Protein AF-A0A533XT95-F1 (afdb_monomer_lite)

Secondary structure (DSSP, 8-state):
-------------------------PPPPPHHHHHHHHHHHHHH-TT-HHHHHHHHHHHHHTT-HHHHHHHHHHHHHHHHHHHHHHHHHHHHHHHHHHHHHHHTT-HHHHHHHHHHHHHH-TT--

pLDDT: mean 85.01, std 20.84, range [40.75, 98.75]

Sequence (125 aa):
MDKDIPEIQPDIETKVSDESPEQTAEAPLSLDDEIVEIKKLLEADPEDFQAQCRLGEVYFAKGMLDEAYTNVLKAIEIAEGLRAQMAESLAMYYANLGTILATQSKLDEAMQQFRRALSINPRDV

Foldseek 3Di:
DDDDDDDDDDDDPPPDPPPPPPPCPPDPDDLVVLLVVLVVVCVVPVLPLVSLQVNLVSCVVVVVNVSNVVSNVSSVVSVVVVVLVVLLVQLVVLQVVLVVCVVVVVNVSSVVSNVVSCVSPVPPD

Radius of gyration: 32.18 Å; chains: 1; bounding box: 44×59×108 Å

Structure (mmCIF, N/CA/C/O backbone):
data_AF-A0A533XT95-F1
#
_entry.id   AF-A0A533XT95-F1
#
loop_
_atom_site.group_PDB
_atom_site.id
_atom_site.type_symbol
_atom_site.label_atom_id
_atom_site.label_alt_id
_atom_site.label_comp_id
_atom_site.label_asym_id
_atom_site.label_entity_id
_atom_site.label_seq_id
_atom_site.pdbx_PDB_ins_code
_atom_site.Cartn_x
_atom_site.Cartn_y
_atom_site.Cartn_z
_atom_site.occupancy
_atom_site.B_iso_or_equiv
_atom_site.auth_seq_id
_atom_site.auth_comp_id
_atom_site.auth_asym_id
_atom_site.auth_atom_id
_atom_site.pdbx_PDB_model_num
ATOM 1 N N . MET A 1 1 ? 17.299 -49.902 79.881 1.00 41.41 1 MET A N 1
ATOM 2 C CA . MET A 1 1 ? 18.148 -48.797 80.355 1.00 41.41 1 MET A CA 1
ATOM 3 C C . MET A 1 1 ? 18.195 -47.777 79.242 1.00 41.41 1 MET A C 1
ATOM 5 O O . MET A 1 1 ? 18.643 -48.099 78.156 1.00 41.41 1 MET A O 1
ATOM 9 N N . ASP A 1 2 ? 17.550 -46.654 79.527 1.00 43.69 2 ASP A N 1
ATOM 10 C CA . ASP A 1 2 ? 17.750 -45.297 79.020 1.00 43.69 2 ASP A CA 1
ATOM 11 C C . ASP A 1 2 ? 19.003 -44.972 78.181 1.00 43.69 2 ASP A C 1
ATOM 13 O O . ASP A 1 2 ? 20.104 -45.358 78.567 1.00 43.69 2 ASP A O 1
ATOM 17 N N . LYS A 1 3 ? 18.757 -44.066 77.208 1.00 46.19 3 LYS A N 1
ATOM 18 C CA . LYS A 1 3 ? 19.604 -42.945 76.720 1.00 46.19 3 LYS A CA 1
ATOM 19 C C . LYS A 1 3 ? 20.752 -43.344 75.767 1.00 46.19 3 LYS A C 1
ATOM 21 O O . LYS A 1 3 ? 21.451 -44.309 76.021 1.00 46.19 3 LYS A O 1
ATOM 26 N N . ASP A 1 4 ? 20.944 -42.749 74.585 1.00 45.53 4 ASP A N 1
ATOM 27 C CA . ASP A 1 4 ? 20.872 -41.334 74.194 1.00 45.53 4 ASP A CA 1
ATOM 28 C C . ASP A 1 4 ? 20.514 -41.133 72.698 1.00 45.53 4 ASP A C 1
ATOM 30 O O . ASP A 1 4 ? 20.872 -41.937 71.839 1.00 45.53 4 ASP A O 1
ATOM 34 N N . ILE A 1 5 ? 19.842 -40.014 72.408 1.00 44.66 5 ILE A N 1
ATOM 35 C CA . ILE A 1 5 ? 19.726 -39.333 71.098 1.00 44.66 5 ILE A CA 1
ATOM 36 C C . ILE A 1 5 ? 20.774 -38.200 71.118 1.00 44.66 5 ILE A C 1
ATOM 38 O O . ILE A 1 5 ? 20.864 -37.544 72.160 1.00 44.66 5 ILE A O 1
ATOM 42 N N . PRO A 1 6 ? 21.594 -37.962 70.069 1.00 48.59 6 PRO A N 1
ATOM 43 C CA . PRO A 1 6 ? 21.291 -36.949 69.026 1.00 48.59 6 PRO A CA 1
ATOM 44 C C . PRO A 1 6 ? 21.812 -37.371 67.624 1.00 48.59 6 PRO A C 1
ATOM 46 O O . PRO A 1 6 ? 22.533 -38.350 67.509 1.00 48.59 6 PRO A O 1
ATOM 49 N N . GLU A 1 7 ? 21.460 -36.787 66.476 1.00 40.75 7 GLU A N 1
ATOM 50 C CA . GLU A 1 7 ? 21.246 -35.380 66.129 1.00 40.75 7 GLU A CA 1
ATOM 51 C C . GLU A 1 7 ? 20.514 -35.279 64.766 1.00 40.75 7 GLU A C 1
ATOM 53 O O . GLU A 1 7 ? 20.487 -36.229 63.982 1.00 40.75 7 GLU A O 1
ATOM 58 N N . ILE A 1 8 ? 19.883 -34.136 64.503 1.00 48.12 8 ILE A N 1
ATOM 59 C CA . ILE A 1 8 ? 18.903 -33.889 63.436 1.00 48.12 8 ILE A CA 1
ATOM 60 C C . ILE A 1 8 ? 19.511 -33.013 62.310 1.00 48.12 8 ILE A C 1
ATOM 62 O O . ILE A 1 8 ? 20.046 -31.952 62.613 1.00 48.12 8 ILE A O 1
ATOM 66 N N . GLN A 1 9 ? 19.267 -33.431 61.047 1.00 41.59 9 GLN A N 1
ATOM 67 C CA . GLN A 1 9 ? 19.090 -32.665 59.773 1.00 41.59 9 GLN A CA 1
ATOM 68 C C . GLN A 1 9 ? 20.293 -32.033 59.021 1.00 41.59 9 GLN A C 1
ATOM 70 O O . GLN A 1 9 ? 21.355 -31.878 59.620 1.00 41.59 9 GLN A O 1
ATOM 75 N N . PRO A 1 10 ? 20.137 -31.583 57.738 1.00 47.69 10 PRO A N 1
ATOM 76 C CA . PRO A 1 10 ? 18.960 -31.655 56.829 1.00 47.69 10 PRO A CA 1
ATOM 77 C C . PRO A 1 10 ? 19.225 -32.106 55.363 1.00 47.69 10 PRO A C 1
ATOM 79 O O . PRO A 1 10 ? 20.337 -32.053 54.848 1.00 47.69 10 PRO A O 1
ATOM 82 N N . ASP A 1 11 ? 18.130 -32.509 54.710 1.00 49.62 11 ASP A N 1
ATOM 83 C CA . ASP A 1 11 ? 17.658 -32.188 53.348 1.00 49.62 11 ASP A CA 1
ATOM 84 C C . ASP A 1 11 ? 18.632 -32.080 52.165 1.00 49.62 11 ASP A C 1
ATOM 86 O O . ASP A 1 11 ? 19.336 -31.086 52.012 1.00 49.62 11 ASP A O 1
ATOM 90 N N . ILE A 1 12 ? 18.467 -32.987 51.192 1.00 46.75 12 ILE A N 1
ATOM 91 C CA . ILE A 1 12 ? 18.415 -32.595 49.773 1.00 46.75 12 ILE A CA 1
ATOM 92 C C . ILE A 1 12 ? 17.286 -33.392 49.105 1.00 46.75 12 ILE A C 1
ATOM 94 O O . ILE A 1 12 ? 17.491 -34.484 48.572 1.00 46.75 12 ILE A O 1
ATOM 98 N N . GLU A 1 13 ? 16.074 -32.832 49.131 1.00 42.59 13 GLU A N 1
ATOM 99 C CA . GLU A 1 13 ? 15.066 -33.144 48.120 1.00 42.59 13 GLU A CA 1
ATOM 100 C C . GLU A 1 13 ? 15.647 -32.751 46.758 1.00 42.59 13 GLU A C 1
ATOM 102 O O . GLU A 1 13 ? 15.814 -31.572 46.437 1.00 42.59 13 GLU A O 1
ATOM 107 N N . THR A 1 14 ? 15.990 -33.745 45.941 1.00 45.81 14 THR A N 1
ATOM 108 C CA . THR A 1 14 ? 16.284 -33.517 44.526 1.00 45.81 14 THR A CA 1
ATOM 109 C C . THR A 1 14 ? 14.961 -33.259 43.823 1.00 45.81 14 THR A C 1
ATOM 111 O O . THR A 1 14 ? 14.276 -34.156 43.339 1.00 45.81 14 THR A O 1
ATOM 114 N N . LYS A 1 15 ? 14.585 -31.980 43.854 1.00 49.22 15 LYS A N 1
ATOM 115 C CA . LYS A 1 15 ? 13.492 -31.377 43.107 1.00 49.22 15 LYS A CA 1
ATOM 116 C C . LYS A 1 15 ? 13.606 -31.816 41.647 1.00 49.22 15 LYS A C 1
ATOM 118 O O . LYS A 1 15 ? 14.588 -31.508 40.973 1.00 49.22 15 LYS A O 1
ATOM 123 N N . VAL A 1 16 ? 12.606 -32.568 41.197 1.00 50.53 16 VAL A N 1
ATOM 124 C CA . VAL A 1 16 ? 12.363 -32.865 39.787 1.00 50.53 16 VAL A CA 1
ATOM 125 C C . VAL A 1 16 ? 12.332 -31.523 39.061 1.00 50.53 16 VAL A C 1
ATOM 127 O O . VAL A 1 16 ? 11.477 -30.682 39.336 1.00 50.53 16 VAL A O 1
ATOM 130 N N . SER A 1 17 ? 13.322 -31.290 38.204 1.00 43.50 17 SER A N 1
ATOM 131 C CA . SER A 1 17 ? 13.376 -30.140 37.312 1.00 43.50 17 SER A CA 1
ATOM 132 C C . SER A 1 17 ? 12.345 -30.352 36.209 1.00 43.50 17 SER A C 1
ATOM 134 O O . SER A 1 17 ? 12.663 -30.842 35.126 1.00 43.50 17 SER A O 1
ATOM 136 N N . ASP A 1 18 ? 11.099 -30.037 36.534 1.00 47.44 18 ASP A N 1
ATOM 137 C CA . ASP A 1 18 ? 10.003 -29.881 35.589 1.00 47.44 18 ASP A CA 1
ATOM 138 C C . ASP A 1 18 ? 10.050 -28.437 35.061 1.00 47.44 18 ASP A C 1
ATOM 140 O O . ASP A 1 18 ? 9.221 -27.596 35.390 1.00 47.44 18 ASP A O 1
ATOM 144 N N . GLU A 1 19 ? 11.100 -28.104 34.308 1.00 50.88 19 GLU A N 1
ATOM 145 C CA . GLU A 1 19 ? 11.124 -26.881 33.500 1.00 50.88 19 GLU A CA 1
ATOM 146 C C . GLU A 1 19 ? 10.612 -27.231 32.103 1.00 50.88 19 GLU A C 1
ATOM 148 O O . GLU A 1 19 ? 11.353 -27.342 31.126 1.00 50.88 19 GLU A O 1
ATOM 153 N N . SER A 1 20 ? 9.298 -27.430 32.022 1.00 45.97 20 SER A N 1
ATOM 154 C CA . SER A 1 20 ? 8.584 -27.137 30.784 1.00 45.97 20 SER A CA 1
ATOM 155 C C . SER A 1 20 ? 8.651 -25.619 30.591 1.00 45.97 20 SER A C 1
ATOM 157 O O . SER A 1 20 ? 8.326 -24.899 31.536 1.00 45.97 20 SER A O 1
ATOM 159 N N . PRO A 1 21 ? 9.068 -25.085 29.429 1.00 45.72 21 PRO A N 1
ATOM 160 C CA . PRO A 1 21 ? 8.974 -23.655 29.204 1.00 45.72 21 PRO A CA 1
ATOM 161 C C . PRO A 1 21 ? 7.491 -23.290 29.232 1.00 45.72 21 PRO A C 1
ATOM 163 O O . PRO A 1 21 ? 6.738 -23.659 28.328 1.00 45.72 21 PRO A O 1
ATOM 166 N N . GLU A 1 22 ? 7.070 -22.590 30.285 1.00 47.31 22 GLU A N 1
ATOM 167 C CA . GLU A 1 22 ? 5.848 -21.802 30.275 1.00 47.31 22 GLU A CA 1
ATOM 168 C C . GLU A 1 22 ? 5.967 -20.842 29.089 1.00 47.31 22 GLU A C 1
ATOM 170 O O . GLU A 1 22 ? 6.542 -19.760 29.172 1.00 47.31 22 GLU A O 1
ATOM 175 N N . GLN A 1 23 ? 5.422 -21.248 27.943 1.00 50.81 23 GLN A N 1
ATOM 176 C CA . GLN A 1 23 ? 4.812 -20.288 27.047 1.00 50.81 23 GLN A CA 1
ATOM 177 C C . GLN A 1 23 ? 3.677 -19.676 27.855 1.00 50.81 23 GLN A C 1
ATOM 179 O O . GLN A 1 23 ? 2.562 -20.195 27.885 1.00 50.81 23 GLN A O 1
ATOM 184 N N . THR A 1 24 ? 3.989 -18.593 28.563 1.00 44.41 24 THR A N 1
ATOM 185 C CA . THR A 1 24 ? 3.000 -17.641 29.039 1.00 44.41 24 THR A CA 1
ATOM 186 C C . THR A 1 24 ? 2.329 -17.082 27.793 1.00 44.41 24 THR A C 1
ATOM 188 O O . THR A 1 24 ? 2.737 -16.061 27.244 1.00 44.41 24 THR A O 1
ATOM 191 N N . ALA A 1 25 ? 1.333 -17.804 27.286 1.00 55.97 25 ALA A N 1
ATOM 192 C CA . ALA A 1 25 ? 0.303 -17.205 26.473 1.00 55.97 25 ALA A CA 1
ATOM 193 C C . ALA A 1 25 ? -0.361 -16.184 27.396 1.00 55.97 25 ALA A C 1
ATOM 195 O O . ALA A 1 25 ? -1.173 -16.546 28.250 1.00 55.97 25 ALA A O 1
ATOM 196 N N . GLU A 1 26 ? 0.090 -14.931 27.307 1.00 56.03 26 GLU A N 1
ATOM 197 C CA . GLU A 1 26 ? -0.607 -13.809 27.915 1.00 56.03 26 GLU A CA 1
ATOM 198 C C . GLU A 1 26 ? -2.084 -13.952 27.549 1.00 56.03 26 GLU A C 1
ATOM 200 O O . GLU A 1 26 ? -2.430 -14.218 26.391 1.00 56.03 26 GLU A O 1
ATOM 205 N N . ALA A 1 27 ? -2.957 -13.868 28.556 1.00 58.81 27 ALA A N 1
ATOM 206 C CA . ALA A 1 27 ? -4.387 -13.832 28.305 1.00 58.81 27 ALA A CA 1
ATOM 207 C C . ALA A 1 27 ? -4.647 -12.732 27.263 1.00 58.81 27 ALA A C 1
ATOM 209 O O . ALA A 1 27 ? -4.028 -11.670 27.370 1.00 58.81 27 ALA A O 1
ATOM 210 N N . PRO A 1 28 ? -5.503 -12.971 26.250 1.00 67.06 28 PRO A N 1
ATOM 211 C CA . PRO A 1 28 ? -5.755 -11.969 25.227 1.00 67.06 28 PRO A CA 1
ATOM 212 C C . PRO A 1 28 ? -6.103 -10.642 25.903 1.00 67.06 28 PRO A C 1
ATOM 214 O O . PRO A 1 28 ? -6.945 -10.618 26.807 1.00 67.06 28 PRO A O 1
ATOM 217 N N . LEU A 1 29 ? -5.402 -9.576 25.497 1.00 70.19 29 LEU A N 1
ATOM 218 C CA . LEU A 1 29 ? -5.628 -8.222 25.995 1.00 70.19 29 LEU A CA 1
ATOM 219 C C . LEU A 1 29 ? -7.126 -7.921 25.965 1.00 70.19 29 LEU A C 1
ATOM 221 O O . LEU A 1 29 ? -7.840 -8.325 25.039 1.00 70.19 29 LEU A O 1
ATOM 225 N N . SER A 1 30 ? -7.615 -7.200 26.976 1.00 91.69 30 SER A N 1
ATOM 226 C CA . SER A 1 30 ? -8.953 -6.639 26.853 1.00 91.69 30 SER A CA 1
ATOM 227 C C . SER A 1 30 ? -8.979 -5.709 25.634 1.00 91.69 30 SER A C 1
ATOM 229 O O . SER A 1 30 ? -7.966 -5.094 25.297 1.00 91.69 30 SER A O 1
ATOM 231 N N . LEU A 1 31 ? -10.133 -5.574 24.975 1.00 92.56 31 LEU A N 1
ATOM 232 C CA . LEU A 1 31 ? -10.253 -4.694 23.804 1.00 92.56 31 LEU A CA 1
ATOM 233 C C . LEU A 1 31 ? -9.839 -3.244 24.130 1.00 92.56 31 LEU A C 1
ATOM 235 O O . LEU A 1 31 ? -9.388 -2.518 23.252 1.00 92.56 31 LEU A O 1
ATOM 239 N N . ASP A 1 32 ? -9.975 -2.818 25.391 1.00 94.25 32 ASP A N 1
ATOM 240 C CA . ASP A 1 32 ? -9.511 -1.508 25.857 1.00 94.25 32 ASP A CA 1
ATOM 241 C C . ASP A 1 32 ? -7.986 -1.409 25.942 1.00 94.25 32 ASP A C 1
ATOM 243 O O . ASP A 1 32 ? -7.417 -0.418 25.481 1.00 94.25 32 ASP A O 1
ATOM 247 N N . ASP A 1 33 ? -7.318 -2.434 26.474 1.00 94.69 33 ASP A N 1
ATOM 248 C CA . ASP A 1 33 ? -5.854 -2.463 26.534 1.00 94.69 33 ASP A CA 1
ATOM 249 C C . ASP A 1 33 ? -5.248 -2.550 25.125 1.00 94.69 33 ASP A C 1
ATOM 251 O O . ASP A 1 33 ? -4.251 -1.888 24.835 1.00 94.69 33 ASP A O 1
ATOM 255 N N . GLU A 1 34 ? -5.889 -3.294 24.216 1.00 95.50 34 GLU A N 1
ATOM 256 C CA . GLU A 1 34 ? -5.475 -3.371 22.813 1.00 95.50 34 GLU A CA 1
ATOM 257 C C . GLU A 1 34 ? -5.598 -2.007 22.110 1.00 95.50 34 GLU A C 1
ATOM 259 O O . GLU A 1 34 ? -4.667 -1.584 21.424 1.00 95.50 34 GLU A O 1
ATOM 264 N N . ILE A 1 35 ? -6.687 -1.259 22.336 1.00 97.06 35 ILE A N 1
ATOM 265 C CA . ILE A 1 35 ? -6.828 0.117 21.824 1.00 97.06 35 ILE A CA 1
ATOM 266 C C . ILE A 1 35 ? -5.692 1.011 22.326 1.00 97.06 35 ILE A C 1
ATOM 268 O O . ILE A 1 35 ? -5.151 1.801 21.548 1.00 97.06 35 ILE A O 1
ATOM 272 N N . VAL A 1 36 ? -5.349 0.931 23.616 1.00 97.25 36 VAL A N 1
ATOM 273 C CA . VAL A 1 36 ? -4.272 1.742 24.202 1.00 97.25 36 VAL A CA 1
ATOM 274 C C . VAL A 1 36 ? -2.940 1.426 23.533 1.00 97.25 36 VAL A C 1
ATOM 276 O O . VAL A 1 36 ? -2.216 2.349 23.165 1.00 97.25 36 VAL A O 1
ATOM 279 N N . GLU A 1 37 ? -2.625 0.148 23.339 1.00 96.88 37 GLU A N 1
ATOM 280 C CA . GLU A 1 37 ? -1.348 -0.246 22.750 1.00 96.88 37 GLU A CA 1
ATOM 281 C C . GLU A 1 37 ? -1.256 0.125 21.266 1.00 96.88 37 GLU A C 1
ATOM 283 O O . GLU A 1 37 ? -0.256 0.699 20.836 1.00 96.88 37 GLU A O 1
ATOM 288 N N . ILE A 1 38 ? -2.329 -0.075 20.493 1.00 97.69 38 ILE A N 1
ATOM 289 C CA . ILE A 1 38 ? -2.365 0.351 19.088 1.00 97.69 38 ILE A CA 1
ATOM 290 C C . ILE A 1 38 ? -2.233 1.873 18.970 1.00 97.69 38 ILE A C 1
ATOM 292 O O . ILE A 1 38 ? -1.538 2.367 18.083 1.00 97.69 38 ILE A O 1
ATOM 296 N N . LYS A 1 39 ? -2.850 2.644 19.873 1.00 97.50 39 LYS A N 1
ATOM 297 C CA . LYS A 1 39 ? -2.691 4.104 19.878 1.00 97.50 39 LYS A CA 1
ATOM 298 C C . LYS A 1 39 ? -1.246 4.531 20.126 1.00 97.50 39 LYS A C 1
ATOM 300 O O . LYS A 1 39 ? -0.805 5.459 19.462 1.00 97.50 39 LYS A O 1
ATOM 305 N N . LYS A 1 40 ? -0.492 3.841 20.989 1.00 97.62 40 LYS A N 1
ATOM 306 C CA . LYS A 1 40 ? 0.949 4.108 21.159 1.00 97.62 40 LYS A CA 1
ATOM 307 C C . LYS A 1 40 ? 1.749 3.801 19.893 1.00 97.62 40 LYS A C 1
ATOM 309 O O . LYS A 1 40 ? 2.649 4.563 19.554 1.00 97.62 40 LYS A O 1
ATOM 314 N N . LEU A 1 41 ? 1.419 2.720 19.178 1.00 96.38 41 LEU A N 1
ATOM 315 C CA . LEU A 1 41 ? 2.043 2.433 17.879 1.00 96.38 41 LEU A CA 1
ATOM 316 C C . LEU A 1 41 ? 1.792 3.580 16.896 1.00 96.38 41 LEU A C 1
ATOM 318 O O . LEU A 1 41 ? 2.724 4.059 16.263 1.00 96.38 41 LEU A O 1
ATOM 322 N N . LEU A 1 42 ? 0.558 4.083 16.853 1.00 96.81 42 LEU A N 1
ATOM 323 C CA . LEU A 1 42 ? 0.167 5.205 15.999 1.00 96.81 42 LEU A CA 1
ATOM 324 C C . LEU A 1 42 ? 0.726 6.566 16.447 1.00 96.81 42 LEU A C 1
ATOM 326 O O . LEU A 1 42 ? 0.782 7.493 15.644 1.00 96.81 42 LEU A O 1
ATOM 330 N N . GLU A 1 43 ? 1.135 6.717 17.708 1.00 97.44 43 GLU A N 1
ATOM 331 C CA . GLU A 1 43 ? 1.912 7.879 18.160 1.00 97.44 43 GLU A CA 1
ATOM 332 C C . GLU A 1 43 ? 3.346 7.839 17.614 1.00 97.44 43 GLU A C 1
ATOM 334 O O . GLU A 1 43 ? 3.906 8.888 17.291 1.00 97.44 43 GLU A O 1
ATOM 339 N N . ALA A 1 44 ? 3.934 6.644 17.500 1.00 97.44 44 ALA A N 1
ATOM 340 C CA . ALA A 1 44 ? 5.266 6.449 16.936 1.00 97.44 44 ALA A CA 1
ATOM 341 C C . ALA A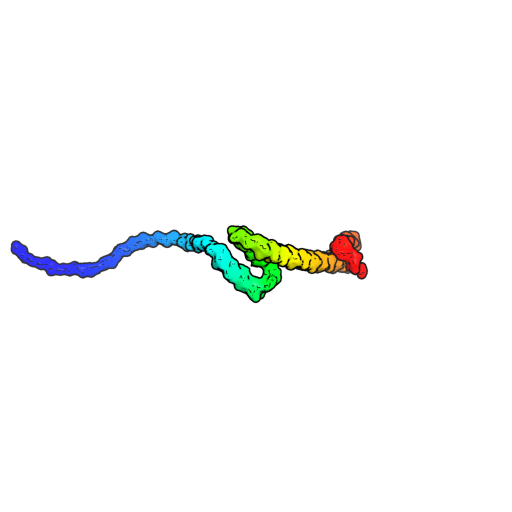 1 44 ? 5.267 6.508 15.398 1.00 97.44 44 ALA A C 1
ATOM 343 O O . ALA A 1 44 ? 6.168 7.111 14.816 1.00 97.44 44 ALA A O 1
ATOM 344 N N . ASP A 1 45 ? 4.255 5.917 14.759 1.00 96.81 45 ASP A N 1
ATOM 345 C CA . ASP A 1 45 ? 4.040 5.943 13.313 1.00 96.81 45 ASP A CA 1
ATOM 346 C C . ASP A 1 45 ? 2.565 6.245 12.974 1.00 96.81 45 ASP A C 1
ATOM 348 O O . ASP A 1 45 ? 1.727 5.341 12.882 1.00 96.81 45 ASP A O 1
ATOM 352 N N . PRO A 1 46 ? 2.217 7.528 12.765 1.00 95.62 46 PRO A N 1
ATOM 353 C CA . PRO A 1 46 ? 0.851 7.932 12.434 1.00 95.62 46 PRO A CA 1
ATOM 354 C C . PRO A 1 46 ? 0.320 7.402 11.095 1.00 95.62 46 PRO A C 1
ATOM 356 O O . PRO A 1 46 ? -0.901 7.454 10.875 1.00 95.62 46 PRO A O 1
ATOM 359 N N . GLU A 1 47 ? 1.211 6.943 10.209 1.00 95.25 47 GLU A N 1
ATOM 360 C CA . GLU A 1 47 ? 0.910 6.438 8.867 1.00 95.25 47 GLU A CA 1
ATOM 361 C C . GLU A 1 47 ? 0.964 4.901 8.784 1.00 95.25 47 GLU A C 1
ATOM 363 O O . GLU A 1 47 ? 0.808 4.337 7.701 1.00 95.25 47 GLU A O 1
ATOM 368 N N . ASP A 1 48 ? 1.093 4.195 9.913 1.00 97.62 48 ASP A N 1
ATOM 369 C CA . ASP A 1 48 ? 0.946 2.738 9.947 1.00 97.62 48 ASP A CA 1
ATOM 370 C C . ASP A 1 48 ? -0.517 2.352 9.658 1.00 97.62 48 ASP A C 1
ATOM 372 O O . ASP A 1 48 ? -1.397 2.345 10.528 1.00 97.62 48 ASP A O 1
ATOM 376 N N . PHE A 1 49 ? -0.801 2.045 8.392 1.00 97.31 49 PHE A N 1
ATOM 377 C CA . PHE A 1 49 ? -2.143 1.692 7.947 1.00 97.31 49 PHE A CA 1
ATOM 378 C C . PHE A 1 49 ? -2.622 0.356 8.528 1.00 97.31 49 PHE A C 1
ATOM 380 O O . PHE A 1 49 ? -3.828 0.163 8.692 1.00 97.31 49 PHE A O 1
ATOM 387 N N . GLN A 1 50 ? -1.718 -0.565 8.872 1.00 97.88 50 GLN A N 1
ATOM 388 C CA . GLN A 1 50 ? -2.067 -1.827 9.519 1.00 97.88 50 GLN A CA 1
ATOM 389 C C . GLN A 1 50 ? -2.535 -1.579 10.953 1.00 97.88 50 GLN A C 1
ATOM 391 O O . GLN A 1 50 ? -3.554 -2.137 11.366 1.00 97.88 50 GLN A O 1
ATOM 396 N N . ALA A 1 51 ? -1.847 -0.703 11.688 1.00 97.88 51 ALA A N 1
ATOM 397 C CA . ALA A 1 51 ? -2.264 -0.268 13.014 1.00 97.88 51 ALA A CA 1
ATOM 398 C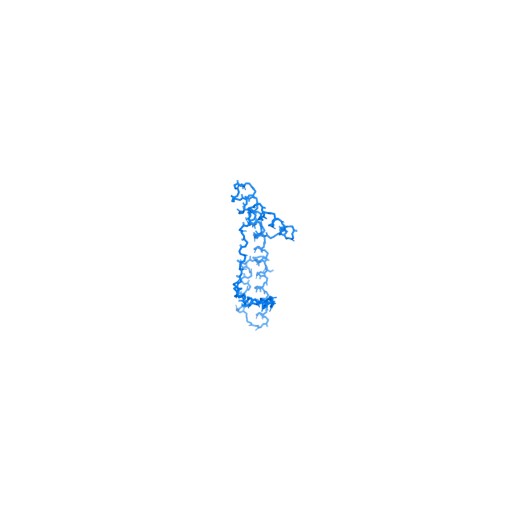 C . ALA A 1 51 ? -3.600 0.494 12.964 1.00 97.88 51 ALA A C 1
ATOM 400 O O . ALA A 1 51 ? -4.486 0.211 13.771 1.00 97.88 51 ALA A O 1
ATOM 401 N N . GLN A 1 52 ? -3.808 1.381 11.979 1.00 98.19 52 GLN A N 1
ATOM 402 C CA . GLN A 1 52 ? -5.110 2.034 11.758 1.00 98.19 52 GLN A CA 1
ATOM 403 C C . GLN A 1 52 ? -6.226 1.004 11.498 1.00 98.19 52 GLN A C 1
ATOM 405 O O . GLN A 1 52 ? -7.292 1.070 12.111 1.00 98.19 52 GLN A O 1
ATOM 410 N N . CYS A 1 53 ? -5.982 0.008 10.638 1.00 98.38 53 CYS A N 1
ATOM 411 C CA . CYS A 1 53 ? -6.968 -1.032 10.332 1.00 98.38 53 CYS A CA 1
ATOM 412 C C . CYS A 1 53 ? -7.311 -1.860 11.575 1.00 98.38 53 CYS A C 1
ATOM 414 O O . CYS A 1 53 ? -8.488 -2.045 11.887 1.00 98.38 53 CYS A O 1
ATOM 416 N N . ARG A 1 54 ? -6.293 -2.284 12.334 1.00 98.06 54 ARG A N 1
ATOM 417 C CA . ARG A 1 54 ? -6.480 -3.040 13.576 1.00 98.06 54 ARG A CA 1
ATOM 418 C C . ARG A 1 54 ? -7.260 -2.237 14.613 1.00 98.06 54 ARG A C 1
ATOM 420 O O . ARG A 1 54 ? -8.169 -2.775 15.235 1.00 98.06 54 ARG A O 1
ATOM 427 N N . LEU A 1 55 ? -6.968 -0.945 14.772 1.00 98.19 55 LEU A N 1
ATOM 428 C CA . LEU A 1 55 ? -7.736 -0.080 15.669 1.00 98.19 55 LEU A CA 1
ATOM 429 C C . LEU A 1 55 ? -9.221 -0.051 15.274 1.00 98.19 55 LEU A C 1
ATOM 431 O O . LEU A 1 55 ? -10.099 -0.129 16.133 1.00 98.19 55 LEU A O 1
ATOM 435 N N . GLY A 1 56 ? -9.501 0.002 13.970 1.00 98.25 56 GLY A N 1
ATOM 436 C CA . GLY A 1 56 ? -10.855 -0.090 13.439 1.00 98.25 56 GLY A CA 1
ATOM 437 C C . GLY A 1 56 ? -11.548 -1.426 13.735 1.00 98.25 56 GLY A C 1
ATOM 438 O O . GLY A 1 56 ? -12.706 -1.432 14.152 1.00 98.25 56 GLY A O 1
ATOM 439 N N . GLU A 1 57 ? -10.844 -2.550 13.589 1.00 98.25 57 GLU A N 1
ATOM 440 C 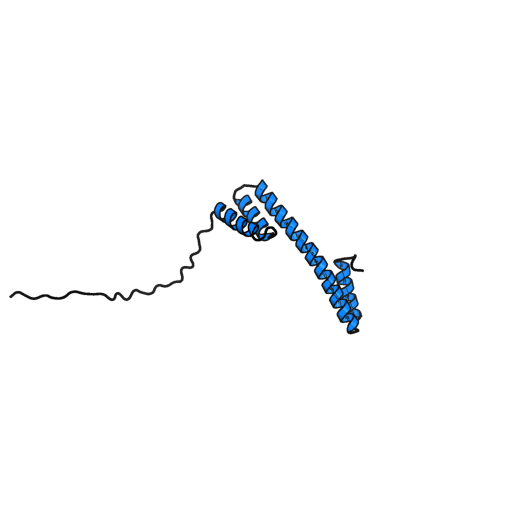CA . GLU A 1 57 ? -11.351 -3.892 13.922 1.00 98.25 57 GLU A CA 1
ATOM 441 C C . GLU A 1 57 ? -11.697 -4.031 15.411 1.00 98.25 57 GLU A C 1
ATOM 443 O O . GLU A 1 57 ? -12.747 -4.576 15.762 1.00 98.25 57 GLU A O 1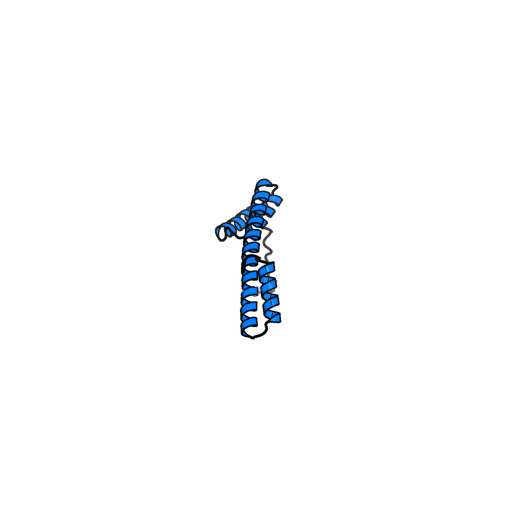
ATOM 448 N N . VAL A 1 58 ? -10.859 -3.483 16.295 1.00 97.75 58 VAL A N 1
ATOM 449 C CA . VAL A 1 58 ? -11.103 -3.509 17.744 1.00 97.75 58 VAL A CA 1
ATOM 450 C C . VAL A 1 58 ? -12.301 -2.629 18.111 1.00 97.75 58 VAL A C 1
ATOM 452 O O . VAL A 1 58 ? -13.166 -3.051 18.882 1.00 97.75 58 VAL A O 1
ATOM 455 N N . TYR A 1 59 ? -12.428 -1.440 17.512 1.00 98.44 59 TYR A N 1
ATOM 456 C CA . TYR A 1 59 ? -13.623 -0.607 17.682 1.00 98.44 59 TYR A CA 1
ATOM 457 C C . TYR A 1 59 ? -14.893 -1.298 17.177 1.00 98.44 59 TYR A C 1
ATOM 459 O O . TYR A 1 59 ? -15.928 -1.251 17.847 1.00 98.44 59 TYR A O 1
ATOM 467 N N . PHE A 1 60 ? -14.811 -2.012 16.053 1.00 97.94 60 PHE A N 1
ATOM 468 C CA . PHE A 1 60 ? -15.922 -2.803 15.536 1.00 97.94 60 PHE A CA 1
ATOM 469 C C . PHE A 1 60 ? -16.332 -3.909 16.516 1.00 97.94 60 PHE A C 1
ATOM 471 O O . PHE A 1 60 ? -17.520 -4.053 16.811 1.00 97.94 60 PHE A O 1
ATOM 478 N N . ALA A 1 61 ? -15.367 -4.631 17.094 1.00 97.00 61 ALA A N 1
ATOM 479 C CA . ALA A 1 61 ? -15.626 -5.653 18.110 1.00 97.00 61 ALA A CA 1
ATOM 480 C C . ALA A 1 61 ? -16.308 -5.085 19.371 1.00 97.00 61 ALA A C 1
ATOM 482 O O . ALA A 1 61 ? -17.084 -5.784 20.024 1.00 97.00 61 ALA A O 1
ATOM 483 N N . LYS A 1 62 ? -16.078 -3.802 19.686 1.00 96.50 62 LYS A N 1
ATOM 484 C CA . LYS A 1 62 ? -16.761 -3.067 20.766 1.00 96.50 62 LYS A CA 1
ATOM 485 C C . LYS A 1 62 ? -18.130 -2.492 20.378 1.00 96.50 62 LYS A C 1
ATOM 487 O O . LYS A 1 62 ? -18.803 -1.920 21.234 1.00 96.50 62 LYS A O 1
ATOM 492 N N . GLY A 1 63 ? -18.549 -2.611 19.118 1.00 96.06 63 GLY A N 1
ATOM 493 C CA . GLY A 1 63 ? -19.777 -1.998 18.599 1.00 96.06 63 GLY A CA 1
ATOM 494 C C . GLY A 1 63 ? -19.674 -0.485 18.360 1.00 96.06 63 GLY A C 1
ATOM 495 O O . GLY A 1 63 ? -20.689 0.169 18.127 1.00 96.06 63 GLY A O 1
ATOM 496 N N . MET A 1 64 ? -18.464 0.074 18.406 1.00 98.25 64 MET A N 1
ATOM 497 C CA . MET A 1 64 ? -18.169 1.487 18.156 1.00 98.25 64 MET A CA 1
ATOM 498 C C . MET A 1 64 ? -17.998 1.706 16.648 1.00 98.25 64 MET A C 1
ATOM 500 O O . MET A 1 64 ? -16.887 1.736 16.119 1.00 98.25 64 MET A O 1
ATOM 504 N N . LEU A 1 65 ? -19.123 1.735 15.930 1.00 98.12 65 LEU A N 1
ATOM 505 C CA . LEU A 1 65 ? -19.130 1.659 14.466 1.00 98.12 65 LEU A CA 1
ATOM 506 C C . LEU A 1 65 ? -18.565 2.912 13.781 1.00 98.12 65 LEU A C 1
ATOM 508 O O . LEU A 1 65 ? -17.924 2.781 12.739 1.00 98.12 65 LEU A O 1
ATOM 512 N N . ASP A 1 66 ? -18.764 4.098 14.357 1.00 98.50 66 ASP A N 1
ATOM 513 C CA . ASP A 1 66 ? -18.278 5.358 13.778 1.00 98.50 66 ASP A CA 1
ATOM 514 C C . ASP A 1 66 ? -16.744 5.444 13.850 1.00 98.50 66 ASP A C 1
ATOM 516 O O . ASP A 1 66 ? -16.069 5.788 12.872 1.00 98.50 66 ASP A O 1
ATOM 520 N N . GLU A 1 67 ? -16.167 5.061 14.991 1.00 98.44 67 GLU A N 1
ATOM 521 C CA . GLU A 1 67 ? -14.724 4.962 15.180 1.00 98.44 67 GLU A CA 1
ATOM 522 C C . GLU A 1 67 ? -14.127 3.855 14.311 1.00 98.44 67 GLU A C 1
ATOM 524 O O . GLU A 1 67 ? -13.092 4.070 13.677 1.00 98.44 67 GLU A O 1
ATOM 529 N N . ALA A 1 68 ? -14.785 2.696 14.223 1.00 98.62 68 ALA A N 1
ATOM 530 C CA . ALA A 1 68 ? -14.355 1.612 13.347 1.00 98.62 68 ALA A CA 1
ATOM 531 C C . ALA A 1 68 ? -14.262 2.072 11.888 1.00 98.62 68 ALA A C 1
ATOM 533 O O . ALA A 1 68 ? -13.213 1.940 11.257 1.00 98.62 68 ALA A O 1
ATOM 534 N N . TYR A 1 69 ? -15.339 2.679 11.379 1.00 98.56 69 TYR A N 1
ATOM 535 C CA . TYR A 1 69 ? -15.402 3.208 10.020 1.00 98.56 69 TYR A CA 1
ATOM 536 C C . TYR A 1 69 ? -14.283 4.216 9.753 1.00 98.56 69 TYR A C 1
ATOM 538 O O . TYR A 1 69 ? -13.570 4.099 8.758 1.00 98.56 69 TYR A O 1
ATOM 546 N N . THR A 1 70 ? -14.094 5.175 10.662 1.00 98.44 70 THR A N 1
ATOM 547 C CA . THR A 1 70 ? -13.087 6.233 10.511 1.00 98.44 70 THR A CA 1
ATOM 548 C C . THR A 1 70 ? -11.671 5.663 10.411 1.00 98.44 70 THR A C 1
ATOM 550 O O . THR A 1 70 ? -10.905 6.062 9.533 1.00 98.44 70 THR A O 1
ATOM 553 N N . ASN A 1 71 ? -11.318 4.712 11.279 1.00 98.25 71 ASN A N 1
ATOM 554 C CA . ASN A 1 71 ? -9.968 4.147 11.310 1.00 98.25 71 ASN A CA 1
ATOM 555 C C . ASN A 1 71 ? -9.695 3.228 10.107 1.00 98.25 71 ASN A C 1
ATOM 557 O O . ASN A 1 71 ? -8.628 3.318 9.500 1.00 98.25 71 ASN A O 1
ATOM 561 N N . VAL A 1 72 ? -10.671 2.409 9.694 1.00 98.44 72 VAL A N 1
ATOM 562 C CA . VAL A 1 72 ? -10.531 1.575 8.486 1.00 98.44 72 VAL A CA 1
ATOM 563 C C . VAL A 1 72 ? -10.446 2.437 7.225 1.00 98.44 72 VAL A C 1
ATOM 565 O O . VAL A 1 72 ? -9.625 2.159 6.352 1.00 98.44 72 VAL A O 1
ATOM 568 N N . LEU A 1 73 ? -11.238 3.511 7.123 1.00 98.50 73 LEU A N 1
ATOM 569 C CA . LEU A 1 73 ? -11.161 4.425 5.982 1.00 98.50 73 LEU A CA 1
ATOM 570 C C . LEU A 1 73 ? -9.778 5.079 5.888 1.00 98.50 73 LEU A C 1
ATOM 572 O O . LEU A 1 73 ? -9.174 5.075 4.818 1.00 98.50 73 LEU A O 1
ATOM 576 N N . LYS A 1 74 ? -9.240 5.561 7.013 1.00 98.00 74 LYS A N 1
ATOM 577 C CA . LYS A 1 74 ? -7.894 6.138 7.061 1.00 98.00 74 LYS A CA 1
ATOM 578 C C . LYS A 1 74 ? -6.819 5.125 6.649 1.00 98.00 74 LYS A C 1
ATOM 580 O O . LYS A 1 74 ? -5.906 5.475 5.905 1.00 98.00 74 LYS A O 1
ATOM 585 N N . ALA A 1 75 ? -6.937 3.868 7.084 1.00 98.44 75 ALA A N 1
ATOM 586 C CA . ALA A 1 75 ? -6.037 2.798 6.654 1.00 98.44 75 ALA A CA 1
ATOM 587 C C . ALA A 1 75 ? -6.055 2.610 5.127 1.00 98.44 75 ALA A C 1
ATOM 589 O O . ALA A 1 75 ? -5.000 2.505 4.502 1.00 98.44 75 ALA A O 1
ATOM 590 N N . ILE A 1 76 ? -7.245 2.616 4.517 1.00 98.44 76 ILE A N 1
ATOM 591 C CA . ILE A 1 76 ? -7.408 2.503 3.061 1.00 98.44 76 ILE A CA 1
ATOM 592 C C . ILE A 1 76 ? -6.762 3.693 2.346 1.00 98.44 76 ILE A C 1
ATOM 594 O O . ILE A 1 76 ? -6.028 3.491 1.382 1.00 98.44 76 ILE A O 1
ATOM 598 N N . GLU A 1 77 ? -7.003 4.919 2.814 1.00 98.31 77 GLU A N 1
ATOM 599 C CA . GLU A 1 77 ? -6.435 6.132 2.214 1.00 98.31 77 GLU A CA 1
ATOM 600 C C . GLU A 1 77 ? -4.902 6.107 2.209 1.00 98.31 77 GLU A C 1
ATOM 602 O O . GLU A 1 77 ? -4.280 6.370 1.177 1.00 98.31 77 GLU A O 1
ATOM 607 N N . ILE A 1 78 ? -4.291 5.730 3.336 1.00 97.88 78 ILE A N 1
ATOM 608 C CA . ILE A 1 78 ? -2.835 5.614 3.448 1.00 97.88 78 ILE A CA 1
ATOM 609 C C . ILE A 1 78 ? -2.314 4.511 2.517 1.00 97.88 78 ILE A C 1
ATOM 611 O O . ILE A 1 78 ? -1.409 4.755 1.716 1.00 97.88 78 ILE A O 1
ATOM 615 N N . ALA A 1 79 ? -2.914 3.317 2.563 1.00 97.75 79 ALA A N 1
ATOM 616 C CA . ALA A 1 79 ? -2.497 2.184 1.739 1.00 97.75 79 ALA A CA 1
ATOM 617 C C . ALA A 1 79 ? -2.587 2.485 0.233 1.00 97.75 79 ALA A C 1
ATOM 619 O O . ALA A 1 79 ? -1.686 2.122 -0.526 1.00 97.75 79 ALA A O 1
ATOM 620 N N . GLU A 1 80 ? -3.633 3.184 -0.211 1.00 97.25 80 GLU A N 1
ATOM 621 C CA . GLU A 1 80 ? -3.775 3.636 -1.598 1.00 97.25 80 GLU A CA 1
ATOM 622 C C . GLU A 1 80 ? -2.710 4.674 -1.980 1.00 97.25 80 GLU A C 1
ATOM 624 O O . GLU A 1 80 ? -2.149 4.602 -3.078 1.00 97.25 80 GLU A O 1
ATOM 629 N N . GLY A 1 81 ? -2.366 5.588 -1.068 1.00 96.56 81 GLY A N 1
ATOM 630 C CA . GLY A 1 81 ? -1.260 6.529 -1.247 1.00 96.56 81 GLY A CA 1
ATOM 631 C C . GLY A 1 81 ? 0.083 5.820 -1.447 1.00 96.56 81 GLY A C 1
ATOM 632 O O . GLY A 1 81 ? 0.783 6.078 -2.430 1.00 96.56 81 GLY A O 1
ATOM 633 N N . LEU A 1 82 ? 0.412 4.863 -0.575 1.00 95.88 82 LEU A N 1
ATOM 634 C CA . LEU A 1 82 ? 1.607 4.021 -0.704 1.00 95.88 82 LEU A CA 1
ATOM 635 C C . LEU A 1 82 ? 1.591 3.215 -2.006 1.00 95.88 82 LEU A C 1
ATOM 637 O O . LEU A 1 82 ? 2.591 3.175 -2.721 1.00 95.88 82 LEU A O 1
ATOM 641 N N . ARG A 1 83 ? 0.454 2.608 -2.365 1.00 95.19 83 ARG A N 1
ATOM 642 C CA . ARG A 1 83 ? 0.298 1.861 -3.621 1.00 95.19 83 ARG A CA 1
ATOM 643 C C . ARG A 1 83 ? 0.596 2.740 -4.835 1.00 95.19 83 ARG A C 1
ATOM 645 O O . ARG A 1 83 ? 1.274 2.283 -5.755 1.00 95.19 83 ARG A O 1
ATOM 652 N N . ALA A 1 84 ? 0.123 3.985 -4.839 1.00 92.88 84 ALA A N 1
ATOM 653 C CA . ALA A 1 84 ? 0.393 4.939 -5.910 1.00 92.88 84 ALA A CA 1
ATOM 654 C C . ALA A 1 84 ? 1.887 5.308 -5.996 1.00 92.88 84 ALA A C 1
ATOM 656 O O . ALA A 1 84 ? 2.463 5.245 -7.081 1.00 92.88 84 ALA A O 1
ATOM 657 N N . GLN A 1 85 ? 2.537 5.602 -4.865 1.00 93.19 85 GLN A N 1
ATOM 658 C CA . GLN A 1 85 ? 3.979 5.899 -4.817 1.00 93.19 85 GLN A CA 1
ATOM 659 C C . GLN A 1 85 ? 4.841 4.708 -5.270 1.00 93.19 85 GLN A C 1
ATOM 661 O O . GLN A 1 85 ? 5.825 4.863 -6.000 1.00 93.19 85 GLN A O 1
ATOM 666 N N . MET A 1 86 ? 4.457 3.493 -4.869 1.00 94.94 86 MET A N 1
ATOM 667 C CA . MET A 1 86 ? 5.127 2.258 -5.279 1.00 94.94 86 MET A CA 1
ATOM 668 C C . MET A 1 86 ? 4.946 1.995 -6.774 1.00 94.94 86 MET A C 1
ATOM 670 O O . MET A 1 86 ? 5.889 1.562 -7.434 1.00 94.94 86 MET A O 1
ATOM 674 N N . ALA A 1 87 ? 3.766 2.285 -7.330 1.00 93.12 87 ALA A N 1
ATOM 675 C CA . ALA A 1 87 ? 3.527 2.188 -8.766 1.00 93.12 87 ALA A CA 1
ATOM 676 C C . ALA A 1 87 ? 4.424 3.1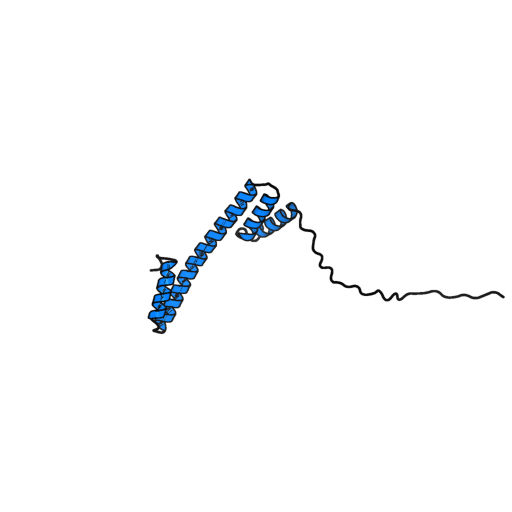58 -9.551 1.00 93.12 87 ALA A C 1
ATOM 678 O O . ALA A 1 87 ? 5.055 2.753 -10.526 1.00 93.12 87 ALA A O 1
ATOM 679 N N . GLU A 1 88 ? 4.554 4.406 -9.101 1.00 91.38 88 GLU A N 1
ATOM 680 C CA . GLU A 1 88 ? 5.458 5.381 -9.723 1.00 91.38 88 GLU A CA 1
ATOM 681 C C . GLU A 1 88 ? 6.923 4.918 -9.669 1.00 91.38 88 GLU A C 1
ATOM 683 O O . GLU A 1 88 ? 7.614 4.896 -10.691 1.00 91.38 88 GLU A O 1
ATOM 688 N N . SER A 1 89 ? 7.374 4.437 -8.508 1.00 95.31 89 SER A N 1
ATOM 689 C CA . SER A 1 89 ? 8.721 3.876 -8.345 1.00 95.31 89 SER A CA 1
ATOM 690 C C . SER A 1 89 ? 8.957 2.669 -9.260 1.00 95.31 89 SER A C 1
ATOM 692 O O . SER A 1 89 ? 10.013 2.544 -9.880 1.00 95.31 89 SER A O 1
ATOM 694 N N . LEU A 1 90 ? 7.959 1.791 -9.397 1.00 96.44 90 LEU A N 1
ATOM 695 C CA . LEU A 1 90 ? 8.026 0.616 -10.261 1.00 96.44 90 LEU A CA 1
ATOM 696 C C . LEU A 1 90 ? 8.134 0.995 -11.745 1.00 96.44 90 LEU A C 1
ATOM 698 O O . LEU A 1 90 ? 8.906 0.365 -12.473 1.00 96.44 90 LEU A O 1
ATOM 702 N N . ALA A 1 91 ? 7.412 2.029 -12.189 1.00 96.00 91 ALA A N 1
ATOM 703 C CA . ALA A 1 91 ? 7.551 2.565 -13.542 1.00 96.00 91 ALA A CA 1
ATOM 704 C C . ALA A 1 91 ? 8.997 3.023 -13.801 1.00 96.00 91 ALA A C 1
ATOM 706 O O . ALA A 1 91 ? 9.629 2.559 -14.754 1.00 96.00 91 ALA A O 1
ATOM 707 N N . MET A 1 92 ? 9.560 3.811 -12.879 1.00 95.75 92 MET A N 1
ATOM 708 C CA . MET A 1 92 ? 10.947 4.276 -12.951 1.00 95.75 92 MET A CA 1
ATOM 709 C C . MET A 1 92 ? 11.953 3.111 -12.979 1.00 95.75 92 MET A C 1
ATOM 711 O O . MET A 1 92 ? 12.934 3.148 -13.722 1.00 95.75 92 MET A O 1
ATOM 715 N N . TYR A 1 93 ? 11.729 2.040 -12.211 1.00 97.12 93 TYR A N 1
ATOM 716 C CA . TYR A 1 93 ? 12.605 0.862 -12.233 1.00 97.12 93 TYR A CA 1
ATOM 717 C C . TYR A 1 93 ? 12.585 0.138 -13.583 1.00 97.12 93 TYR A C 1
ATOM 719 O O . TYR A 1 93 ? 13.644 -0.263 -14.075 1.00 97.12 93 TYR A O 1
ATOM 727 N N . TYR A 1 94 ? 11.417 0.013 -14.219 1.00 98.25 94 TYR A N 1
ATOM 728 C CA . TYR A 1 94 ? 11.330 -0.518 -15.578 1.00 98.25 94 TYR A CA 1
ATOM 729 C C . TYR A 1 94 ? 12.038 0.387 -16.595 1.00 98.25 94 TYR A C 1
ATOM 731 O O . TYR A 1 94 ? 12.769 -0.125 -17.445 1.00 98.25 94 TYR A O 1
ATOM 739 N N . ALA A 1 95 ? 11.896 1.710 -16.487 1.00 97.50 95 ALA A N 1
ATOM 740 C CA . ALA A 1 95 ? 12.598 2.657 -17.354 1.00 97.50 95 ALA A CA 1
ATOM 741 C C . ALA A 1 95 ? 14.127 2.565 -17.189 1.00 97.50 95 ALA A C 1
ATOM 743 O O . ALA A 1 95 ? 14.864 2.474 -18.174 1.00 97.50 95 ALA A O 1
ATOM 744 N N . ASN A 1 96 ? 14.617 2.487 -15.949 1.00 98.00 96 ASN A N 1
ATOM 745 C CA . ASN A 1 96 ? 16.041 2.316 -15.655 1.00 98.00 96 ASN A CA 1
ATOM 746 C C . ASN A 1 96 ? 16.589 1.003 -16.226 1.00 98.00 96 ASN A C 1
ATOM 748 O O . ASN A 1 96 ? 17.650 0.995 -16.854 1.00 98.00 96 ASN A O 1
ATOM 752 N N . LEU A 1 97 ? 15.853 -0.103 -16.075 1.00 98.56 97 LEU A N 1
ATOM 753 C CA . LEU A 1 97 ? 16.234 -1.378 -16.679 1.00 98.56 97 LEU A CA 1
ATOM 754 C C . LEU A 1 97 ? 16.248 -1.294 -18.214 1.00 98.56 97 LEU A C 1
ATOM 756 O O . LEU A 1 97 ? 17.176 -1.806 -18.840 1.00 98.56 97 LEU A O 1
ATOM 760 N N . GLY A 1 98 ? 15.270 -0.611 -18.816 1.00 98.38 98 GLY A N 1
ATOM 761 C CA . GLY A 1 98 ? 15.242 -0.332 -20.252 1.00 98.38 98 GLY A CA 1
ATOM 762 C C . GLY A 1 98 ? 16.499 0.403 -20.725 1.00 98.38 98 GLY A C 1
ATOM 763 O O . GLY A 1 98 ? 17.148 -0.028 -21.678 1.00 98.38 98 GLY A O 1
ATOM 764 N N . THR A 1 99 ? 16.911 1.449 -20.005 1.00 98.44 99 THR A N 1
ATOM 765 C CA . THR A 1 99 ? 18.135 2.220 -20.287 1.00 98.44 99 THR A CA 1
ATOM 766 C C . THR A 1 99 ? 19.401 1.364 -20.189 1.00 98.44 99 THR A C 1
ATOM 768 O O . THR A 1 99 ? 20.275 1.429 -21.061 1.00 98.44 99 THR A O 1
ATOM 771 N N . ILE A 1 100 ? 19.502 0.514 -19.163 1.00 98.62 100 ILE A N 1
ATOM 772 C CA . ILE A 1 100 ? 20.627 -0.418 -18.999 1.00 98.62 100 ILE A CA 1
ATOM 773 C C . ILE A 1 100 ? 20.688 -1.400 -20.179 1.00 98.62 100 ILE A C 1
ATOM 775 O O . ILE A 1 100 ? 21.750 -1.585 -20.775 1.00 98.62 100 ILE A O 1
ATOM 779 N N . LEU A 1 101 ? 19.555 -1.997 -20.557 1.00 98.75 101 LEU A N 1
ATOM 780 C CA . LEU A 1 101 ? 19.470 -2.946 -21.672 1.00 98.75 101 LEU A CA 1
ATOM 781 C C . LEU A 1 101 ? 19.802 -2.287 -23.017 1.00 98.75 101 LEU A C 1
ATOM 783 O O . LEU A 1 101 ? 20.535 -2.867 -23.819 1.00 98.75 101 LEU A O 1
ATOM 787 N N . ALA A 1 102 ? 19.338 -1.056 -23.243 1.00 98.50 102 ALA A N 1
ATOM 788 C CA . ALA A 1 102 ? 19.664 -0.289 -24.441 1.00 98.50 102 ALA A CA 1
ATOM 789 C C . ALA A 1 102 ? 21.171 -0.005 -24.537 1.00 98.50 102 ALA A C 1
ATOM 791 O O . ALA A 1 102 ? 21.768 -0.188 -25.597 1.00 98.50 102 ALA A O 1
ATOM 792 N N . THR A 1 103 ? 21.807 0.340 -23.413 1.00 98.56 103 THR A N 1
ATOM 793 C CA . THR A 1 103 ? 23.265 0.535 -23.327 1.00 98.56 103 THR A CA 1
ATOM 794 C C . THR A 1 103 ? 24.029 -0.758 -23.640 1.00 98.56 103 THR A C 1
ATOM 796 O O . THR A 1 103 ? 25.087 -0.729 -24.263 1.00 98.56 103 THR A O 1
ATOM 799 N N . GLN A 1 104 ? 23.467 -1.915 -23.280 1.00 98.56 104 GLN A N 1
ATOM 800 C CA . GLN A 1 104 ? 23.986 -3.240 -23.641 1.00 98.56 104 GLN A CA 1
ATOM 801 C C . GLN A 1 104 ? 23.645 -3.670 -25.082 1.00 98.56 104 GLN A C 1
ATOM 803 O O . GLN A 1 104 ? 23.908 -4.813 -25.448 1.00 98.56 104 GLN A O 1
ATOM 808 N N . SER A 1 105 ? 23.059 -2.792 -25.907 1.00 98.19 105 SER A N 1
ATOM 809 C CA . SER A 1 105 ? 22.570 -3.097 -27.264 1.00 98.19 105 SER A CA 1
ATOM 810 C C . SER A 1 105 ? 21.468 -4.172 -27.330 1.00 98.19 105 SER A C 1
ATOM 812 O O . SER A 1 105 ? 21.180 -4.705 -28.401 1.00 98.19 105 SER A O 1
ATOM 814 N N . LYS A 1 106 ? 20.798 -4.469 -26.210 1.00 98.69 106 LYS A N 1
ATOM 815 C CA . LYS A 1 106 ? 19.658 -5.399 -26.121 1.00 98.69 106 LYS A CA 1
ATOM 816 C C . LYS A 1 106 ? 18.342 -4.661 -26.358 1.00 98.69 106 LYS A C 1
ATOM 818 O O . LYS A 1 106 ? 17.519 -4.498 -25.457 1.00 98.69 106 LYS A O 1
ATOM 823 N N . LEU A 1 107 ? 18.171 -4.160 -27.578 1.00 98.00 107 LEU A N 1
ATOM 824 C CA . LEU A 1 107 ? 17.112 -3.199 -27.904 1.00 98.00 107 LEU A CA 1
ATOM 825 C C . LEU A 1 107 ? 15.694 -3.774 -27.750 1.00 98.00 107 LEU A C 1
ATOM 827 O O . LEU A 1 107 ? 14.823 -3.089 -27.217 1.00 98.00 107 LEU A O 1
ATOM 831 N N . ASP A 1 108 ? 15.467 -5.034 -28.127 1.00 98.31 108 ASP A N 1
ATOM 832 C CA . ASP A 1 108 ? 14.142 -5.662 -28.012 1.00 98.31 108 ASP A CA 1
ATOM 833 C C . ASP A 1 108 ? 13.699 -5.832 -26.550 1.00 98.31 108 ASP A C 1
ATOM 835 O O . ASP A 1 108 ? 12.533 -5.622 -26.208 1.00 98.31 108 ASP A O 1
ATOM 839 N N . GLU A 1 109 ? 14.627 -6.193 -25.660 1.00 98.44 109 GLU A N 1
ATOM 840 C CA . GLU A 1 109 ? 14.359 -6.297 -24.222 1.00 98.44 109 GLU A CA 1
ATOM 841 C C . GLU A 1 109 ? 14.152 -4.910 -23.605 1.00 98.44 109 GLU A C 1
ATOM 843 O O . GLU A 1 109 ? 13.238 -4.725 -22.799 1.00 98.44 109 GLU A O 1
ATOM 848 N N . ALA A 1 110 ? 14.946 -3.918 -24.024 1.00 98.56 110 ALA A N 1
ATOM 849 C CA . ALA A 1 110 ? 14.800 -2.535 -23.580 1.00 98.56 110 ALA A CA 1
ATOM 850 C C . ALA A 1 110 ? 13.407 -1.981 -23.911 1.00 98.56 110 ALA A C 1
ATOM 852 O O . ALA A 1 110 ? 12.717 -1.458 -23.034 1.00 98.56 110 ALA A O 1
ATOM 853 N N . MET A 1 111 ? 12.947 -2.176 -25.153 1.00 98.19 111 MET A N 1
ATOM 854 C CA . MET A 1 111 ? 11.611 -1.762 -25.589 1.00 98.19 111 MET A CA 1
ATOM 855 C C . MET A 1 111 ? 10.495 -2.403 -24.760 1.00 98.19 111 MET A C 1
ATOM 857 O O . MET A 1 111 ? 9.490 -1.747 -24.479 1.00 98.19 111 MET A O 1
ATOM 861 N N . GLN A 1 112 ? 10.649 -3.664 -24.350 1.00 98.38 112 GLN A N 1
ATOM 862 C CA . GLN A 1 112 ? 9.670 -4.319 -23.480 1.00 98.38 112 GLN A CA 1
ATOM 863 C C . GLN A 1 112 ? 9.589 -3.647 -22.106 1.00 98.38 112 GLN A C 1
ATOM 865 O O . GLN A 1 112 ? 8.482 -3.454 -21.602 1.00 98.38 112 GLN A O 1
ATOM 870 N N . GLN A 1 113 ? 10.721 -3.257 -21.511 1.00 98.38 113 GLN A N 1
ATOM 871 C CA . GLN A 1 113 ? 10.704 -2.593 -20.205 1.00 98.38 113 GLN A CA 1
ATOM 872 C C . GLN A 1 113 ? 10.149 -1.168 -20.291 1.00 98.38 113 GLN A C 1
ATOM 874 O O . GLN A 1 113 ? 9.300 -0.811 -19.481 1.00 98.38 113 GLN A O 1
ATOM 879 N N . PHE A 1 114 ? 10.502 -0.390 -21.318 1.00 97.50 114 PHE A N 1
ATOM 880 C CA . PHE A 1 114 ? 9.903 0.937 -21.518 1.00 97.50 114 PHE A CA 1
ATOM 881 C C . PHE A 1 114 ? 8.379 0.873 -21.690 1.00 97.50 114 PHE A C 1
ATOM 883 O O . PHE A 1 114 ? 7.651 1.679 -21.117 1.00 97.50 114 PHE A O 1
ATOM 890 N N . ARG A 1 115 ? 7.862 -0.137 -22.403 1.00 97.50 115 ARG A N 1
ATOM 891 C CA . ARG A 1 115 ? 6.409 -0.360 -22.504 1.00 97.50 115 ARG A CA 1
ATOM 892 C C . ARG A 1 115 ? 5.765 -0.670 -21.152 1.00 97.50 115 ARG A C 1
ATOM 894 O O . ARG A 1 115 ? 4.644 -0.232 -20.913 1.00 97.50 115 ARG A O 1
ATOM 901 N N . ARG A 1 116 ? 6.452 -1.409 -20.272 1.00 97.12 116 ARG A N 1
ATOM 902 C CA . ARG A 1 116 ? 5.969 -1.668 -18.906 1.00 97.12 116 ARG A CA 1
ATOM 903 C C . ARG A 1 116 ? 5.943 -0.390 -18.072 1.00 97.12 116 ARG A C 1
ATOM 905 O O . ARG A 1 116 ? 4.924 -0.139 -17.437 1.00 97.12 116 ARG A O 1
ATOM 912 N N . ALA A 1 117 ? 6.988 0.436 -18.139 1.00 96.81 117 ALA A N 1
ATOM 913 C CA . ALA A 1 117 ? 7.022 1.739 -17.470 1.00 96.81 117 ALA A CA 1
ATOM 914 C C . ALA A 1 117 ? 5.822 2.611 -17.882 1.00 96.81 117 ALA A C 1
ATOM 916 O O . ALA A 1 117 ? 5.019 2.996 -17.034 1.00 96.81 117 ALA A O 1
ATOM 917 N N . LEU A 1 118 ? 5.608 2.779 -19.192 1.00 95.56 118 LEU A N 1
ATOM 918 C CA . LEU A 1 118 ? 4.489 3.551 -19.749 1.00 95.56 118 LEU A CA 1
ATOM 919 C C . LEU A 1 118 ? 3.106 2.969 -19.426 1.00 95.56 118 LEU A C 1
ATOM 921 O O . LEU A 1 118 ? 2.128 3.709 -19.359 1.00 95.56 118 LEU A O 1
ATOM 925 N N . SER A 1 119 ? 2.994 1.651 -19.231 1.00 95.12 119 SER A N 1
ATOM 926 C CA . SER A 1 119 ? 1.725 1.033 -18.821 1.00 95.12 119 SER A CA 1
ATOM 927 C C . SER A 1 119 ? 1.328 1.380 -17.383 1.00 95.12 119 SER A C 1
ATOM 929 O O . SER A 1 119 ? 0.143 1.348 -17.061 1.00 95.12 119 SER A O 1
ATOM 931 N N . ILE A 1 120 ? 2.307 1.717 -16.538 1.00 93.44 120 ILE A N 1
ATOM 932 C CA . ILE A 1 120 ? 2.100 2.087 -15.135 1.00 93.44 120 ILE A CA 1
ATOM 933 C C . ILE A 1 120 ? 1.988 3.607 -15.000 1.00 93.44 120 ILE A C 1
ATOM 935 O O . ILE A 1 120 ? 1.049 4.098 -14.378 1.00 93.44 120 ILE A O 1
ATOM 939 N N . ASN A 1 121 ? 2.905 4.349 -15.625 1.00 89.12 121 ASN A N 1
ATOM 940 C CA . ASN A 1 121 ? 2.866 5.802 -15.702 1.00 89.12 121 ASN A CA 1
ATOM 941 C C . ASN A 1 121 ? 2.936 6.261 -17.170 1.00 89.12 121 ASN A C 1
ATOM 943 O O 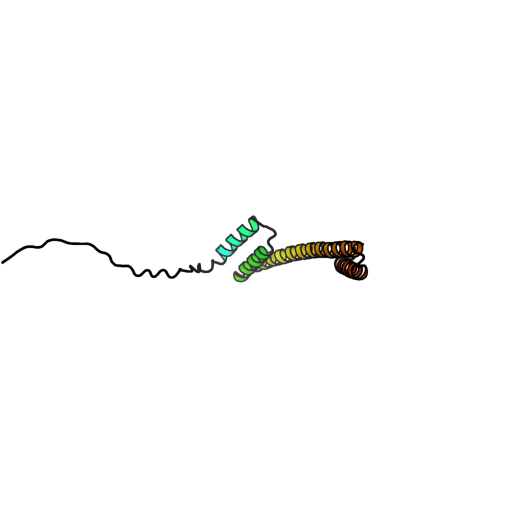. ASN A 1 121 ? 4.024 6.433 -17.717 1.00 89.12 121 ASN A O 1
ATOM 947 N N . PRO A 1 122 ? 1.786 6.523 -17.818 1.00 85.12 122 PRO A N 1
ATOM 948 C CA . PRO A 1 122 ? 1.749 6.959 -19.216 1.00 85.12 122 PRO A CA 1
ATOM 949 C C . PRO A 1 122 ? 2.397 8.324 -19.485 1.00 85.12 122 PRO A C 1
ATOM 951 O O . PRO A 1 122 ? 2.518 8.717 -20.643 1.00 85.12 122 PRO A O 1
ATOM 954 N N . ARG A 1 123 ? 2.745 9.079 -18.433 1.00 78.44 123 ARG A N 1
ATOM 955 C CA . ARG A 1 123 ? 3.399 10.393 -18.521 1.00 78.44 123 ARG A CA 1
ATOM 956 C C . ARG A 1 123 ? 4.921 10.322 -18.394 1.00 78.44 123 ARG A C 1
ATOM 958 O O . ARG A 1 123 ? 5.559 11.365 -18.476 1.00 78.44 123 ARG A O 1
ATOM 965 N N . ASP A 1 124 ? 5.474 9.129 -18.204 1.00 68.31 124 ASP A N 1
ATOM 966 C CA . ASP A 1 124 ? 6.915 8.871 -18.172 1.00 68.31 124 ASP A CA 1
ATOM 967 C C . ASP A 1 124 ? 7.462 8.770 -19.612 1.00 68.31 124 ASP A C 1
ATOM 969 O O . ASP A 1 124 ? 7.807 7.691 -20.096 1.00 68.31 124 ASP A O 1
ATOM 973 N N . VAL A 1 125 ? 7.393 9.893 -20.343 1.00 51.56 125 VAL A N 1
ATOM 974 C CA . VAL A 1 125 ? 7.827 10.059 -21.748 1.00 51.56 125 VAL A CA 1
ATOM 975 C C . VAL A 1 125 ? 9.100 10.879 -21.875 1.00 51.56 125 VAL A C 1
ATOM 977 O O . VAL A 1 125 ? 9.242 11.879 -21.138 1.00 51.56 125 VAL A O 1
#